Protein AF-A0A1G5T8G5-F1 (afdb_monomer)

Mean predicted aligned error: 5.8 Å

Foldseek 3Di:
DAWAQAQDPVCNQFRTADVNFGWHDDFQFIDGVNHTDDCLVCLLNLLVNLCVLLCQQANNPSLVLLCLLVVNDSVCSDSVNCSVRNDTSVSSNVSNHLSHDPRSNVSSVLSSVLSCCQCPNPQNDDPDDDGHDPVCVVVSVVVSVVVVVVVVVVVVVVVVCVVDPPPPDD

pLDDT: mean 90.25, std 13.23, range [43.19, 98.62]

Secondary structure (DSSP, 8-state):
--EE-S-BTTBTT--EEETTEEEEEETTEEEETTEE--HHHHHHHHHHHHHHHHHHHH-TTTHHHHHHHHT--GGGGSHHHHHHH---HHHHHHHHHHHTSSSHHHHHHHHHHHHHHHHHSTT--SSS-----GGGHHHHHHHHHHHHHHHHHHHHHHHHHHHS------

Nearest PDB structures (foldseek):
  2cop-assembly1_A  TM=2.542E-01  e=8.737E+00  Homo sapiens

Sequence (170 aa):
MRVVLRPVPTHPDAVGTVDGAPLTYEGRVPHVAGRPVEHAAIAEALSDAVEAAAGAVFGGDYVNPLSRATGLNRRTVTRDRVLRNGLPGWALAFLARAAAYEHPRAMGYMLQAAAEMSERGSLAQGDALPGVRPRDREDLAILARLGLEEALELVAVARDAKRSPVVDRE

Solvent-accessible surface area (backbone atoms only — not comparable to full-atom values): 9303 Å² total; per-residue (Å²): 130,47,40,46,55,25,72,35,91,96,40,82,77,21,27,17,22,48,75,81,36,46,24,33,55,62,77,88,44,39,20,53,73,84,38,79,48,62,62,83,81,46,18,65,37,46,28,52,26,48,50,52,34,38,31,51,17,58,30,93,74,23,41,61,60,52,18,60,63,66,72,45,58,52,68,56,62,32,64,71,38,22,36,74,68,49,69,56,46,70,57,42,34,50,45,6,49,43,41,63,40,97,52,17,45,59,46,31,53,51,43,49,50,53,41,48,44,31,66,69,31,99,75,34,82,59,103,66,86,80,67,58,54,82,86,49,46,62,59,50,50,53,52,51,52,54,52,49,55,53,51,52,49,53,54,48,52,56,52,52,56,71,69,47,76,80,74,80,80,126

Structure (mmCIF, N/CA/C/O backbone):
data_AF-A0A1G5T8G5-F1
#
_entry.id   AF-A0A1G5T8G5-F1
#
loop_
_atom_site.group_PDB
_atom_site.id
_atom_site.type_symbol
_atom_site.label_atom_id
_atom_site.label_alt_id
_atom_site.label_comp_id
_atom_site.label_asym_id
_atom_site.label_entity_id
_atom_site.label_seq_id
_atom_site.pdbx_PDB_ins_code
_atom_site.Cartn_x
_atom_site.Cartn_y
_atom_site.Cartn_z
_atom_site.occupancy
_atom_site.B_iso_or_equiv
_atom_site.auth_seq_id
_atom_site.auth_comp_id
_atom_site.auth_asym_id
_atom_site.auth_atom_id
_atom_site.pdbx_PDB_model_num
ATOM 1 N N . MET A 1 1 ? -6.564 -12.636 18.564 1.00 91.50 1 MET A N 1
ATOM 2 C CA . MET A 1 1 ? -7.250 -11.772 17.590 1.00 91.50 1 MET A CA 1
ATOM 3 C C . MET A 1 1 ? -6.343 -11.583 16.390 1.00 91.50 1 MET A C 1
ATOM 5 O O . MET A 1 1 ? -5.157 -11.329 16.568 1.00 91.50 1 MET A O 1
ATOM 9 N N . ARG A 1 2 ? -6.877 -11.749 15.184 1.00 96.38 2 ARG A N 1
ATOM 10 C CA . ARG A 1 2 ? -6.141 -11.706 13.922 1.00 96.38 2 ARG A CA 1
ATOM 11 C C . ARG A 1 2 ? -6.778 -10.688 12.988 1.00 96.38 2 ARG A C 1
ATOM 13 O O . ARG A 1 2 ? -7.930 -10.854 12.597 1.00 96.38 2 ARG A O 1
ATOM 20 N N . VAL A 1 3 ? -6.008 -9.685 12.578 1.00 98.31 3 VAL A N 1
ATOM 21 C CA . VAL A 1 3 ? -6.405 -8.752 11.516 1.00 98.31 3 VAL A CA 1
ATOM 22 C C . VAL A 1 3 ? -5.788 -9.216 10.199 1.00 98.31 3 VAL A C 1
ATOM 24 O O . VAL A 1 3 ? -4.635 -9.639 10.158 1.00 98.31 3 VAL A O 1
ATOM 27 N N . VAL A 1 4 ? -6.557 -9.166 9.115 1.00 98.00 4 VAL A N 1
ATOM 28 C CA . VAL A 1 4 ? -6.065 -9.434 7.756 1.00 98.00 4 VAL A CA 1
ATOM 29 C C . VAL A 1 4 ? -6.555 -8.324 6.843 1.00 98.00 4 VAL A C 1
ATOM 31 O O . VAL A 1 4 ? -7.763 -8.160 6.683 1.00 98.00 4 VAL A O 1
ATOM 34 N N . LEU A 1 5 ? -5.629 -7.583 6.233 1.00 98.06 5 LEU A N 1
ATOM 35 C CA . LEU A 1 5 ? -5.950 -6.580 5.221 1.00 98.06 5 LEU A CA 1
ATOM 36 C C . LEU A 1 5 ? -6.144 -7.263 3.869 1.00 98.06 5 LEU A C 1
ATOM 38 O O . LEU A 1 5 ? -5.203 -7.812 3.301 1.00 98.06 5 LEU A O 1
ATOM 42 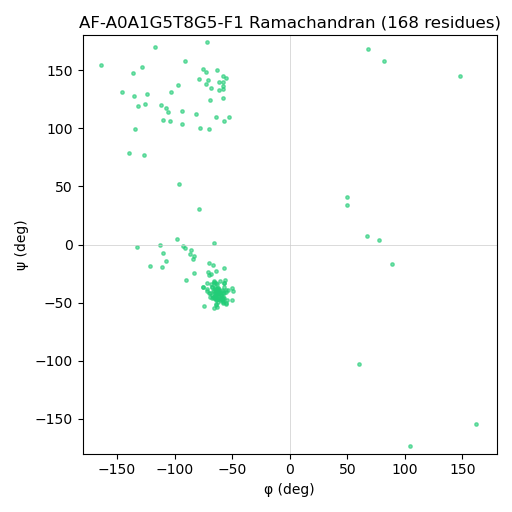N N . ARG A 1 6 ? -7.378 -7.248 3.373 1.00 96.56 6 ARG A N 1
ATOM 43 C CA . ARG A 1 6 ? -7.758 -7.735 2.043 1.00 96.56 6 ARG A CA 1
ATOM 44 C C . ARG A 1 6 ? -9.147 -7.202 1.682 1.00 96.56 6 ARG A C 1
ATOM 46 O O . ARG A 1 6 ? -9.940 -6.968 2.593 1.00 96.56 6 ARG A O 1
ATOM 53 N N . PRO A 1 7 ? -9.487 -7.062 0.394 1.00 95.56 7 PRO A N 1
ATOM 54 C CA . PRO A 1 7 ? -10.857 -6.787 -0.015 1.00 95.56 7 PRO A CA 1
ATOM 55 C C . PRO A 1 7 ? -11.807 -7.882 0.485 1.00 95.56 7 PRO A C 1
ATOM 57 O O . PRO A 1 7 ? -11.475 -9.070 0.433 1.00 95.56 7 PRO A O 1
ATOM 60 N N . VAL A 1 8 ? -12.993 -7.487 0.944 1.00 96.19 8 VAL A N 1
ATOM 61 C CA . VAL A 1 8 ? -14.061 -8.407 1.354 1.00 96.19 8 VAL A CA 1
ATOM 62 C C . VAL A 1 8 ? -15.191 -8.299 0.325 1.00 96.19 8 VAL A C 1
ATOM 64 O O . VAL A 1 8 ? -15.883 -7.286 0.311 1.00 96.19 8 VAL A O 1
ATOM 67 N N . PRO A 1 9 ? -15.407 -9.297 -0.556 1.00 92.31 9 PRO A N 1
ATOM 68 C CA . PRO A 1 9 ? -16.369 -9.172 -1.658 1.00 92.31 9 PRO A CA 1
ATOM 69 C C . PRO A 1 9 ? -17.802 -8.839 -1.224 1.00 92.31 9 PRO A C 1
ATOM 71 O O . PRO A 1 9 ? -18.503 -8.115 -1.923 1.00 92.31 9 PRO A O 1
ATOM 74 N N . THR A 1 10 ? -18.230 -9.334 -0.061 1.00 93.62 10 THR A N 1
ATOM 75 C CA . THR A 1 10 ? -19.565 -9.073 0.500 1.00 93.62 10 THR A CA 1
ATOM 76 C C . THR A 1 10 ? -19.667 -7.746 1.262 1.00 93.62 10 THR A C 1
ATOM 78 O O . THR A 1 10 ? -20.773 -7.336 1.596 1.00 93.62 10 THR A O 1
ATOM 81 N N . HIS A 1 11 ? -18.540 -7.074 1.528 1.00 93.62 11 HIS A N 1
ATOM 82 C CA . HIS A 1 11 ? -18.445 -5.802 2.254 1.00 93.62 11 HIS A CA 1
ATOM 83 C C . HIS A 1 11 ? -17.396 -4.900 1.577 1.00 93.62 11 HIS A C 1
ATOM 85 O O . HIS A 1 11 ? -16.245 -4.851 2.015 1.00 93.62 11 HIS A O 1
ATOM 91 N N . PRO A 1 12 ? -17.744 -4.232 0.463 1.00 91.44 12 PRO A N 1
ATOM 92 C CA . PRO A 1 12 ? -16.785 -3.507 -0.379 1.00 91.44 12 PRO A CA 1
ATOM 93 C C . PRO A 1 12 ? -16.145 -2.282 0.297 1.00 91.44 12 PRO A C 1
ATOM 95 O O . PRO A 1 12 ? -15.118 -1.783 -0.168 1.00 91.44 12 PRO A O 1
ATOM 98 N N . ASP A 1 13 ? -16.751 -1.801 1.376 1.00 93.69 13 ASP A N 1
ATOM 99 C CA . ASP A 1 13 ? -16.275 -0.748 2.271 1.00 93.69 13 ASP A CA 1
ATOM 100 C C . ASP A 1 13 ? -15.302 -1.262 3.349 1.00 93.69 13 ASP A C 1
ATOM 102 O O . ASP A 1 13 ? -14.623 -0.468 4.005 1.00 93.69 13 ASP A O 1
ATOM 106 N N . ALA A 1 14 ? -15.194 -2.583 3.525 1.00 97.12 14 ALA A N 1
ATOM 107 C CA . ALA A 1 14 ? -14.273 -3.176 4.479 1.00 97.12 14 ALA A CA 1
ATOM 108 C C . ALA A 1 14 ? -12.821 -3.079 4.001 1.00 97.12 14 ALA A C 1
ATOM 110 O O . ALA A 1 14 ? -12.479 -3.349 2.847 1.00 97.12 14 ALA A O 1
ATOM 111 N N . VAL A 1 15 ? -11.938 -2.753 4.942 1.00 97.38 15 VAL A N 1
ATOM 112 C CA . VAL A 1 15 ? -10.484 -2.708 4.727 1.00 97.38 15 VAL A CA 1
A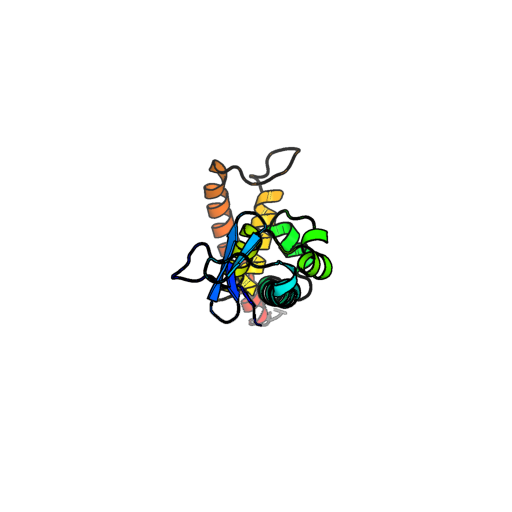TOM 113 C C . VAL A 1 15 ? -9.828 -4.075 4.951 1.00 97.38 15 VAL A C 1
ATOM 115 O O . VAL A 1 15 ? -8.635 -4.252 4.711 1.00 97.38 15 VAL A O 1
ATOM 118 N N . GLY A 1 16 ? -10.591 -5.043 5.455 1.00 97.88 16 GLY A N 1
ATOM 119 C CA . GLY A 1 16 ? -10.090 -6.341 5.870 1.00 97.88 16 GLY A CA 1
ATOM 120 C C . GLY A 1 16 ? -11.055 -7.059 6.798 1.00 97.88 16 GLY A C 1
ATOM 121 O O . GLY A 1 16 ? -12.261 -6.808 6.791 1.00 97.88 16 GLY A O 1
ATOM 122 N N . THR A 1 17 ? -10.506 -7.944 7.623 1.00 98.38 17 THR A N 1
ATOM 123 C CA . THR A 1 17 ? -11.268 -8.688 8.629 1.00 98.38 17 THR A CA 1
ATOM 124 C C . THR A 1 17 ? -10.560 -8.738 9.976 1.00 98.38 17 THR A C 1
ATOM 126 O O . THR A 1 17 ? -9.336 -8.866 9.995 1.00 98.38 17 THR A O 1
ATOM 129 N N . VAL A 1 18 ? -11.323 -8.750 11.071 1.00 98.19 18 VAL A N 1
ATOM 130 C CA . VAL A 1 18 ? -10.879 -9.139 12.421 1.00 98.19 18 VAL A CA 1
ATOM 131 C C . VAL A 1 18 ? -11.494 -10.492 12.753 1.00 98.19 18 VAL A C 1
ATOM 133 O O . VAL A 1 18 ? -12.713 -10.618 12.769 1.00 98.19 18 VAL A O 1
ATOM 136 N N . ASP A 1 19 ? -10.666 -11.516 12.960 1.00 97.06 19 ASP A N 1
ATOM 137 C CA . ASP A 1 19 ? -11.110 -12.890 13.247 1.00 97.06 19 ASP A CA 1
ATOM 138 C C . ASP A 1 19 ? -12.175 -13.403 12.245 1.00 97.06 19 ASP A C 1
ATOM 140 O O . ASP A 1 19 ? -13.085 -14.153 12.583 1.00 97.06 19 ASP A O 1
ATOM 144 N N . GLY A 1 20 ? -12.061 -12.975 10.980 1.00 96.31 20 GLY A N 1
ATOM 145 C CA . GLY A 1 20 ? -12.978 -13.314 9.885 1.00 96.31 20 GLY A CA 1
ATOM 146 C C . GLY A 1 20 ? -14.181 -12.376 9.720 1.00 96.31 20 GLY A C 1
ATOM 147 O O . GLY A 1 20 ? -14.769 -12.350 8.641 1.00 96.31 20 GLY A O 1
ATOM 148 N N . ALA A 1 21 ? -14.507 -11.557 10.721 1.00 97.50 21 ALA A N 1
ATOM 149 C CA . ALA A 1 21 ? -15.565 -10.556 10.632 1.00 97.50 21 ALA A CA 1
ATOM 150 C C . ALA A 1 21 ? -15.091 -9.302 9.870 1.00 97.50 21 ALA A C 1
ATOM 152 O O . ALA A 1 21 ? -13.943 -8.897 10.056 1.00 97.50 21 ALA A O 1
ATOM 153 N N . PRO A 1 22 ? -15.933 -8.654 9.042 1.00 98.06 22 PRO A N 1
ATOM 154 C CA . PRO A 1 22 ? -15.553 -7.452 8.298 1.00 98.06 22 PRO A CA 1
ATOM 155 C C . PRO A 1 22 ? -15.080 -6.324 9.218 1.00 98.06 22 PRO A C 1
ATOM 157 O O . PRO A 1 22 ? -15.733 -6.030 10.222 1.00 98.06 22 PRO A O 1
ATOM 160 N N . LEU A 1 23 ? -13.964 -5.692 8.849 1.00 98.31 23 LEU A N 1
ATOM 161 C CA . LEU A 1 23 ? -13.427 -4.493 9.487 1.00 98.31 23 LEU A CA 1
ATOM 162 C C . LEU A 1 23 ? -13.680 -3.286 8.581 1.00 98.31 23 LEU A C 1
ATOM 164 O O . LEU A 1 23 ? -13.097 -3.200 7.500 1.00 98.31 23 LEU A O 1
ATOM 168 N N . THR A 1 24 ? -14.508 -2.349 9.027 1.00 97.88 24 THR A N 1
ATOM 169 C CA . THR A 1 24 ? -14.796 -1.078 8.344 1.00 97.88 24 THR A CA 1
ATOM 170 C C . THR A 1 24 ? -14.342 0.101 9.212 1.00 97.88 24 THR A C 1
ATOM 172 O O . THR A 1 24 ? -13.949 -0.077 10.367 1.00 97.88 24 THR A O 1
ATOM 175 N N . TYR A 1 25 ? -14.336 1.312 8.652 1.00 96.81 25 TYR A N 1
ATOM 176 C CA . TYR A 1 25 ? -13.972 2.535 9.372 1.00 96.81 25 TYR A CA 1
ATOM 177 C C . TYR A 1 25 ? -14.965 3.654 9.069 1.00 96.81 25 TYR A C 1
ATOM 179 O O . TYR A 1 25 ? -15.144 4.020 7.910 1.00 96.81 25 TYR A O 1
ATOM 187 N N . GLU A 1 26 ? -15.512 4.267 10.117 1.00 94.69 26 GLU A N 1
ATOM 188 C CA . GLU A 1 26 ? -16.227 5.541 10.029 1.00 94.69 26 GLU A CA 1
ATOM 189 C C . GLU A 1 26 ? -15.316 6.649 10.564 1.00 94.69 26 GLU A C 1
ATOM 191 O O . GLU A 1 26 ? -15.012 6.733 11.757 1.00 94.69 26 GLU A O 1
ATOM 196 N N . GLY A 1 27 ? -14.779 7.465 9.655 1.00 90.50 27 GLY A N 1
ATOM 197 C CA . GLY A 1 27 ? -13.728 8.427 9.983 1.00 90.50 27 GLY A CA 1
ATOM 198 C C . GLY A 1 27 ? -12.471 7.737 10.531 1.00 90.50 27 GLY A C 1
ATOM 199 O O . GLY A 1 27 ? -11.667 7.187 9.776 1.00 90.50 27 GLY A O 1
ATOM 200 N N . ARG A 1 28 ? -12.279 7.798 11.853 1.00 91.19 28 ARG A N 1
ATOM 201 C CA . ARG A 1 28 ? -11.158 7.161 12.576 1.00 91.19 28 ARG A CA 1
ATOM 202 C C . ARG A 1 28 ? -11.601 6.019 13.495 1.00 91.19 28 ARG A C 1
ATOM 204 O O . ARG A 1 28 ? -10.740 5.413 14.123 1.00 91.19 28 ARG A O 1
ATOM 211 N N . VAL A 1 29 ? -12.900 5.724 13.564 1.00 96.00 29 VAL A N 1
ATOM 212 C CA . VAL A 1 29 ? -13.462 4.716 14.470 1.00 96.00 29 VAL A CA 1
ATOM 213 C C . VAL A 1 29 ? -13.574 3.372 13.740 1.00 96.00 29 VAL A C 1
ATOM 215 O O . VAL A 1 29 ? -14.336 3.275 12.768 1.00 96.00 29 VAL A O 1
ATOM 218 N N . PRO A 1 30 ? -12.828 2.335 14.163 1.00 97.44 30 PRO A N 1
ATOM 219 C CA . PRO A 1 30 ? -12.951 1.009 13.577 1.00 97.44 30 PRO A CA 1
ATOM 220 C C . PRO A 1 30 ? -14.273 0.357 13.983 1.00 97.44 30 PRO A C 1
ATOM 222 O O . PRO A 1 30 ? -14.714 0.471 15.125 1.00 97.44 30 PRO A O 1
ATOM 225 N N . HIS A 1 31 ? -14.881 -0.362 13.044 1.00 98.25 31 HIS A N 1
ATOM 226 C CA . HIS A 1 31 ? -16.090 -1.144 13.261 1.00 98.25 31 HIS A CA 1
ATOM 227 C C . HIS A 1 31 ? -15.852 -2.602 12.858 1.00 98.25 31 HIS A C 1
ATOM 229 O O . HIS A 1 31 ? -15.382 -2.875 11.755 1.00 98.25 31 HIS A O 1
ATOM 235 N N . VAL A 1 32 ? -16.197 -3.548 13.734 1.00 97.88 32 VAL A N 1
ATOM 236 C CA . VAL A 1 32 ? -16.111 -4.993 13.470 1.00 97.88 32 VAL A CA 1
ATOM 237 C C . VAL A 1 32 ? -17.520 -5.556 13.390 1.00 97.88 32 VAL A C 1
ATOM 239 O O . VAL A 1 32 ? -18.290 -5.436 14.343 1.00 97.88 32 VAL A O 1
ATOM 242 N N . ALA A 1 33 ? -17.876 -6.135 12.241 1.00 95.56 33 ALA A N 1
ATOM 243 C CA . ALA A 1 33 ? -19.250 -6.560 11.947 1.00 95.56 33 ALA A CA 1
ATOM 244 C C . ALA A 1 33 ? -20.292 -5.452 12.236 1.00 95.56 33 ALA A C 1
ATOM 246 O O . ALA A 1 33 ? -21.353 -5.706 12.807 1.00 95.56 33 ALA A O 1
ATOM 247 N N . GLY A 1 34 ? -19.956 -4.205 11.886 1.00 95.69 34 GLY A N 1
ATOM 248 C CA . GLY A 1 34 ? -20.820 -3.035 12.073 1.00 95.69 34 GLY A CA 1
ATOM 249 C C . GLY A 1 34 ? -20.886 -2.485 13.501 1.00 95.69 34 GLY A C 1
ATOM 250 O O . GLY A 1 34 ? -21.635 -1.546 13.745 1.00 95.69 34 GLY A O 1
ATOM 251 N N . ARG A 1 35 ? -20.121 -3.030 14.456 1.00 97.19 35 ARG A N 1
ATOM 252 C CA . ARG A 1 35 ? -20.068 -2.515 15.833 1.00 97.19 35 ARG A CA 1
ATOM 253 C C . ARG A 1 35 ? -18.790 -1.716 16.065 1.00 97.19 35 ARG A C 1
ATOM 255 O O . ARG A 1 35 ? -17.727 -2.250 15.745 1.00 97.19 35 ARG A O 1
ATOM 262 N N . PRO A 1 36 ? -18.860 -0.499 16.631 1.00 97.75 36 PRO A N 1
ATOM 263 C CA . PRO A 1 36 ? -17.664 0.270 16.944 1.00 97.75 36 PRO A CA 1
ATOM 264 C C . PRO A 1 36 ? -16.806 -0.491 17.954 1.00 97.75 36 PRO A C 1
ATOM 266 O O . PRO A 1 36 ? -17.323 -1.103 18.892 1.00 97.75 36 PRO A O 1
ATOM 269 N N . VAL A 1 37 ? -15.492 -0.450 17.758 1.00 97.31 37 VAL A N 1
ATOM 270 C CA . VAL A 1 37 ? -14.514 -1.008 18.693 1.00 97.31 37 VAL A CA 1
ATOM 271 C C . VAL A 1 37 ? -13.457 0.035 19.029 1.00 97.31 37 VAL A C 1
ATOM 273 O O . VAL A 1 37 ? -13.159 0.928 18.237 1.00 97.31 37 VAL A O 1
ATOM 276 N N . GLU A 1 38 ? -12.863 -0.088 20.210 1.00 96.50 38 GLU A N 1
ATOM 277 C CA . GLU A 1 38 ? -11.731 0.749 20.596 1.00 96.50 38 GLU A CA 1
ATOM 278 C C . GLU A 1 38 ? -10.504 0.405 19.747 1.00 96.50 38 GLU A C 1
ATOM 280 O O . GLU A 1 38 ? -10.157 -0.768 19.594 1.00 96.50 38 GLU A O 1
ATOM 285 N N . HIS A 1 39 ? -9.791 1.418 19.242 1.00 95.44 39 HIS A N 1
ATOM 286 C CA . HIS A 1 39 ? -8.547 1.194 18.486 1.00 95.44 39 HIS A CA 1
ATOM 287 C C . HIS A 1 39 ? -7.544 0.368 19.296 1.00 95.44 39 HIS A C 1
ATOM 289 O O . HIS A 1 39 ? -6.943 -0.562 18.767 1.00 95.44 39 HIS A O 1
ATOM 295 N N . ALA A 1 40 ? -7.422 0.652 20.597 1.00 96.50 40 ALA A N 1
ATOM 296 C CA . ALA A 1 40 ? -6.534 -0.077 21.500 1.00 96.50 40 ALA A CA 1
ATOM 297 C C . ALA A 1 40 ? -6.816 -1.589 21.527 1.00 96.50 40 ALA A C 1
ATOM 299 O O . ALA A 1 40 ? -5.885 -2.374 21.678 1.00 96.50 40 ALA A O 1
ATOM 300 N N . ALA A 1 41 ? -8.072 -2.003 21.318 1.00 97.19 41 ALA A N 1
ATOM 301 C CA . ALA A 1 41 ? -8.438 -3.413 21.278 1.00 97.19 41 ALA A CA 1
ATOM 302 C C . ALA A 1 41 ? -7.900 -4.125 20.031 1.00 97.19 41 ALA A C 1
ATOM 304 O O . ALA A 1 41 ? -7.678 -5.329 20.095 1.00 97.19 41 ALA A O 1
ATOM 305 N N . ILE A 1 42 ? -7.675 -3.402 18.921 1.00 97.50 42 ILE A N 1
ATOM 306 C CA . ILE A 1 42 ? -7.188 -3.971 17.653 1.00 97.50 42 ILE A CA 1
ATOM 307 C C . ILE A 1 42 ? -5.755 -3.574 17.276 1.00 97.50 42 ILE A C 1
ATOM 309 O O . ILE A 1 42 ? -5.215 -4.097 16.302 1.00 97.50 42 ILE A O 1
ATOM 313 N N . ALA A 1 43 ? -5.144 -2.659 18.028 1.00 97.69 43 ALA A N 1
ATOM 314 C CA . ALA A 1 43 ? -3.946 -1.918 17.648 1.00 97.69 43 ALA A CA 1
ATOM 315 C C . ALA A 1 43 ? -2.756 -2.802 17.250 1.00 97.69 43 ALA A C 1
ATOM 317 O O . ALA A 1 43 ? -2.168 -2.584 16.190 1.00 97.69 43 ALA A O 1
ATOM 318 N N . GLU A 1 44 ? -2.406 -3.795 18.073 1.00 98.31 44 GLU A N 1
ATOM 319 C CA . GLU A 1 44 ? -1.268 -4.684 17.801 1.00 98.31 44 GLU A CA 1
ATOM 320 C C . GLU A 1 44 ? -1.491 -5.502 16.532 1.00 98.31 44 GLU A C 1
ATOM 322 O O . GLU A 1 44 ? -0.700 -5.418 15.594 1.00 98.31 44 GLU A O 1
ATOM 327 N N . ALA A 1 45 ? -2.620 -6.208 16.446 1.00 98.38 45 ALA A N 1
ATOM 328 C CA . ALA A 1 45 ? -2.910 -7.040 15.286 1.00 98.38 45 ALA A CA 1
ATOM 329 C C . ALA A 1 45 ? -3.101 -6.209 14.006 1.00 98.38 45 ALA A C 1
ATOM 331 O O . ALA A 1 45 ? -2.735 -6.666 12.926 1.00 98.38 45 ALA A O 1
ATOM 332 N N . LEU A 1 46 ? -3.641 -4.988 14.103 1.00 98.44 46 LEU A N 1
ATOM 333 C CA . LEU A 1 46 ? -3.715 -4.059 12.975 1.00 98.44 46 LEU A CA 1
ATOM 334 C C . LEU A 1 46 ? -2.316 -3.635 12.518 1.00 98.44 46 LEU A C 1
ATOM 336 O O . LEU A 1 46 ? -2.059 -3.610 11.317 1.00 98.44 46 LEU A O 1
ATOM 340 N N . SER A 1 47 ? -1.424 -3.311 13.456 1.00 98.31 47 SER A N 1
ATOM 341 C CA . SER A 1 47 ? -0.038 -2.940 13.161 1.00 98.31 47 SER A CA 1
ATOM 342 C C . SER A 1 47 ? 0.697 -4.074 12.444 1.00 98.31 47 SER A C 1
ATOM 344 O O . SER A 1 47 ? 1.280 -3.850 11.383 1.00 98.31 47 SER A O 1
ATOM 346 N N . ASP A 1 48 ? 0.564 -5.304 12.941 1.00 98.44 48 ASP A N 1
ATOM 347 C CA . ASP A 1 48 ? 1.153 -6.490 12.316 1.00 98.44 48 ASP A CA 1
ATOM 348 C C . ASP A 1 48 ? 0.551 -6.772 10.929 1.00 98.44 48 ASP A C 1
ATOM 350 O O . ASP A 1 48 ? 1.268 -7.122 9.993 1.00 98.44 48 ASP A O 1
ATOM 354 N N . ALA A 1 49 ? -0.760 -6.572 10.751 1.00 98.56 49 ALA A N 1
ATOM 355 C CA . ALA A 1 49 ? -1.412 -6.729 9.452 1.00 98.56 49 ALA A CA 1
ATOM 356 C C . ALA A 1 49 ? -0.966 -5.665 8.435 1.00 98.56 49 ALA A C 1
ATOM 358 O O . ALA A 1 49 ? -0.805 -5.975 7.253 1.00 98.56 49 ALA A O 1
ATOM 359 N N . VAL A 1 50 ? -0.739 -4.424 8.883 1.00 98.44 50 VAL A N 1
ATOM 360 C CA . VAL A 1 50 ? -0.158 -3.355 8.057 1.00 98.44 50 VAL A CA 1
ATOM 361 C C . VAL A 1 50 ? 1.274 -3.703 7.671 1.00 98.44 50 VAL A C 1
ATOM 363 O O . VAL A 1 50 ? 1.615 -3.592 6.497 1.00 98.44 50 VAL A O 1
ATOM 366 N N . GLU A 1 51 ? 2.096 -4.161 8.615 1.00 98.25 51 GLU A N 1
ATOM 367 C CA . GLU A 1 51 ? 3.479 -4.564 8.352 1.00 98.25 51 GLU A CA 1
ATOM 368 C C . GLU A 1 51 ? 3.550 -5.753 7.387 1.00 98.25 51 GLU A C 1
ATOM 370 O O . GLU A 1 51 ? 4.333 -5.722 6.441 1.00 98.25 51 GLU A O 1
ATOM 375 N N . ALA A 1 52 ? 2.680 -6.754 7.536 1.00 98.31 52 ALA A N 1
ATOM 376 C CA . ALA A 1 52 ? 2.602 -7.882 6.612 1.00 98.31 52 ALA A CA 1
ATOM 377 C C . ALA A 1 52 ? 2.177 -7.450 5.197 1.00 98.31 52 ALA A C 1
ATOM 379 O O . ALA A 1 52 ? 2.803 -7.841 4.211 1.00 98.31 52 ALA A O 1
ATOM 380 N N . ALA A 1 53 ? 1.137 -6.618 5.078 1.00 98.56 53 ALA A N 1
ATOM 381 C CA . ALA A 1 53 ? 0.636 -6.164 3.782 1.00 98.56 53 ALA A CA 1
ATOM 382 C C . ALA A 1 53 ? 1.621 -5.207 3.086 1.00 98.56 53 ALA A C 1
ATOM 384 O O . ALA A 1 53 ? 1.933 -5.380 1.907 1.00 98.56 53 ALA A O 1
ATOM 385 N N . ALA A 1 54 ? 2.172 -4.234 3.813 1.00 98.38 54 ALA A N 1
ATOM 386 C CA . ALA A 1 54 ? 3.188 -3.321 3.293 1.00 98.38 54 ALA A CA 1
ATOM 387 C C . ALA A 1 54 ? 4.502 -4.050 3.000 1.00 98.38 54 ALA A C 1
ATOM 389 O O . ALA A 1 54 ? 5.137 -3.786 1.982 1.00 98.38 54 ALA A O 1
ATOM 390 N N . GLY A 1 55 ? 4.859 -5.027 3.831 1.00 98.31 55 GLY A N 1
ATOM 391 C CA . GLY A 1 55 ? 5.971 -5.938 3.617 1.00 98.31 55 GLY A CA 1
ATOM 392 C C . GLY A 1 55 ? 5.818 -6.736 2.328 1.00 98.31 55 GLY A C 1
ATOM 393 O O . GLY A 1 55 ? 6.776 -6.812 1.567 1.00 98.31 55 GLY A O 1
ATOM 394 N N . ALA A 1 56 ? 4.625 -7.256 2.022 1.00 98.38 56 ALA A N 1
ATOM 395 C CA . ALA A 1 56 ? 4.349 -7.971 0.775 1.00 98.38 56 ALA A CA 1
ATOM 396 C C . ALA A 1 56 ? 4.454 -7.059 -0.460 1.00 98.38 56 ALA A C 1
ATOM 398 O O . ALA A 1 56 ? 5.112 -7.427 -1.440 1.00 98.38 56 ALA A O 1
ATOM 399 N N . VAL A 1 57 ? 3.863 -5.862 -0.388 1.00 98.62 57 VAL A N 1
ATOM 400 C CA . VAL A 1 57 ? 3.805 -4.901 -1.501 1.00 98.62 57 VAL A CA 1
ATOM 401 C C . VAL A 1 57 ? 5.159 -4.221 -1.733 1.00 98.62 57 VAL A C 1
ATOM 403 O O . VAL A 1 57 ? 5.695 -4.261 -2.836 1.00 98.62 57 VAL A O 1
ATOM 406 N N . PHE A 1 58 ? 5.751 -3.633 -0.696 1.00 98.25 58 PHE A N 1
ATOM 407 C CA . PHE A 1 58 ? 6.911 -2.743 -0.800 1.00 98.25 58 PHE A CA 1
ATOM 408 C C . PHE A 1 58 ? 8.212 -3.314 -0.231 1.00 98.25 58 PHE A C 1
ATOM 410 O O . PHE A 1 58 ? 9.289 -2.900 -0.653 1.00 98.25 58 PHE A O 1
ATOM 417 N N . GLY A 1 59 ? 8.168 -4.330 0.637 1.00 96.50 59 GLY A N 1
ATOM 418 C CA . GLY A 1 59 ? 9.366 -4.986 1.199 1.00 96.50 59 GLY A CA 1
ATOM 419 C C . GLY A 1 59 ? 9.647 -4.600 2.634 1.00 96.50 59 GLY A C 1
ATOM 420 O O . GLY A 1 59 ? 8.843 -3.913 3.252 1.00 96.50 59 GLY A O 1
ATOM 421 N N . GLY A 1 60 ? 10.789 -5.059 3.155 1.00 92.00 60 GLY A N 1
ATOM 422 C CA . GLY A 1 60 ? 11.190 -4.791 4.541 1.00 92.00 60 GLY A CA 1
ATOM 423 C C . GLY A 1 60 ? 11.225 -3.295 4.868 1.00 92.00 60 GLY A C 1
ATOM 424 O O . GLY A 1 60 ? 10.720 -2.884 5.906 1.00 92.00 60 GLY A O 1
ATOM 425 N N . ASP A 1 61 ? 11.689 -2.467 3.929 1.00 93.88 61 ASP A N 1
ATOM 426 C CA . ASP A 1 61 ? 11.784 -1.012 4.093 1.00 93.88 61 ASP A CA 1
ATOM 427 C C . ASP A 1 61 ? 10.573 -0.265 3.506 1.00 93.88 61 ASP A C 1
ATOM 429 O O . ASP A 1 61 ? 10.704 0.675 2.718 1.00 93.88 61 ASP A O 1
ATOM 433 N N . TYR A 1 62 ? 9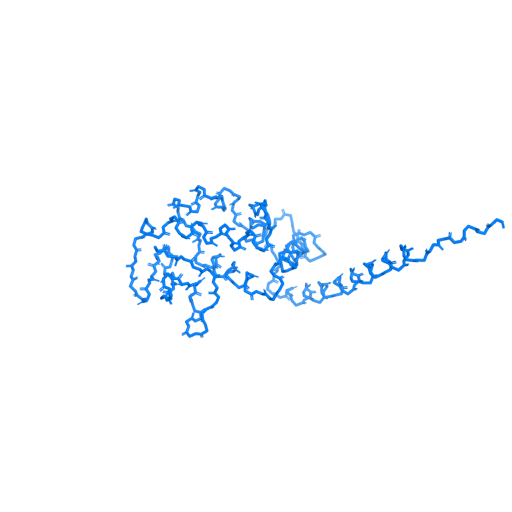.356 -0.670 3.883 1.00 97.12 62 TYR A N 1
ATOM 434 C CA . TYR A 1 62 ? 8.123 -0.151 3.278 1.00 97.12 62 TYR A CA 1
ATOM 435 C C . TYR A 1 62 ? 7.793 1.315 3.615 1.00 97.12 62 TYR A C 1
ATOM 437 O O . TYR A 1 62 ? 6.951 1.914 2.949 1.00 97.12 62 TYR A O 1
ATOM 445 N N . VAL A 1 63 ? 8.414 1.920 4.634 1.00 97.56 63 VAL A N 1
ATOM 446 C CA . VAL A 1 63 ? 8.028 3.249 5.158 1.00 97.56 63 VAL A CA 1
ATOM 447 C C . VAL A 1 63 ? 8.093 4.340 4.085 1.00 97.56 63 VAL A C 1
ATOM 449 O O . VAL A 1 63 ? 7.144 5.107 3.924 1.00 97.56 63 VAL A O 1
ATOM 452 N N . ASN A 1 64 ? 9.198 4.415 3.339 1.00 96.62 64 ASN A N 1
ATOM 453 C CA . ASN A 1 64 ? 9.371 5.399 2.266 1.00 96.62 64 ASN A CA 1
ATOM 454 C C . ASN A 1 64 ? 8.395 5.176 1.108 1.00 96.62 64 ASN A C 1
ATOM 456 O O . ASN A 1 64 ? 7.663 6.110 0.777 1.00 96.62 64 ASN A O 1
ATOM 460 N N . PRO A 1 65 ? 8.338 3.976 0.504 1.00 97.12 65 PRO A N 1
ATOM 461 C CA . PRO A 1 65 ? 7.452 3.750 -0.625 1.00 97.12 65 PRO A CA 1
ATOM 462 C C . PRO A 1 65 ? 5.971 3.875 -0.246 1.00 97.12 65 PRO A C 1
ATOM 464 O O . PRO A 1 65 ? 5.209 4.454 -1.019 1.00 97.12 65 PRO A O 1
ATOM 467 N N . LEU A 1 66 ? 5.559 3.443 0.952 1.00 97.44 66 LEU A N 1
ATOM 468 C CA . LEU A 1 66 ? 4.180 3.609 1.421 1.00 97.44 66 LEU A CA 1
ATOM 469 C C . LEU A 1 66 ? 3.831 5.087 1.639 1.00 97.44 66 LEU A C 1
ATOM 471 O O . LEU A 1 66 ? 2.775 5.540 1.204 1.00 97.44 66 LEU A O 1
ATOM 475 N N . SER A 1 67 ? 4.723 5.849 2.279 1.00 96.38 67 SER A N 1
ATOM 476 C CA . SER A 1 67 ? 4.565 7.297 2.460 1.00 96.38 67 SER A CA 1
ATOM 477 C C . SER A 1 67 ? 4.413 8.007 1.119 1.00 96.38 67 SER A C 1
ATOM 479 O O . SER A 1 67 ? 3.482 8.788 0.949 1.00 96.38 67 SER A O 1
ATOM 481 N N . ARG A 1 68 ? 5.263 7.670 0.146 1.00 93.94 68 ARG A N 1
ATOM 482 C CA . ARG A 1 68 ? 5.219 8.252 -1.194 1.00 93.94 68 ARG A CA 1
ATOM 483 C C . ARG A 1 68 ? 3.926 7.909 -1.930 1.00 93.94 68 ARG A C 1
ATOM 485 O O . ARG A 1 68 ? 3.225 8.803 -2.382 1.00 93.94 68 ARG A O 1
ATOM 492 N N . ALA A 1 69 ? 3.568 6.626 -1.986 1.00 94.06 69 ALA A N 1
ATOM 493 C CA . ALA A 1 69 ? 2.386 6.165 -2.716 1.00 94.06 69 ALA A CA 1
ATOM 494 C C . ALA A 1 69 ? 1.063 6.707 -2.144 1.00 94.06 69 ALA A C 1
ATOM 496 O O . ALA A 1 69 ? 0.059 6.751 -2.849 1.00 94.06 69 ALA A O 1
ATOM 497 N N . THR A 1 70 ? 1.050 7.104 -0.869 1.00 93.69 70 THR A N 1
ATOM 498 C CA . THR A 1 70 ? -0.151 7.599 -0.181 1.00 93.69 70 THR A CA 1
ATOM 499 C C . THR A 1 70 ? -0.137 9.108 0.068 1.00 93.69 70 THR A C 1
ATOM 501 O O . THR A 1 70 ? -1.163 9.668 0.440 1.00 93.69 70 THR A O 1
ATOM 504 N N . GLY A 1 71 ? 1.007 9.782 -0.077 1.00 92.31 71 GLY A N 1
ATOM 505 C CA . GLY A 1 71 ? 1.189 11.170 0.361 1.00 92.31 71 GLY A CA 1
ATOM 506 C C . GLY A 1 71 ? 1.149 11.358 1.886 1.00 92.31 71 GLY A C 1
ATOM 507 O O . GLY A 1 71 ? 1.154 12.490 2.370 1.00 92.31 71 GLY A O 1
ATOM 508 N N . LEU A 1 72 ? 1.101 10.278 2.677 1.00 94.88 72 LEU A N 1
ATOM 509 C CA . LEU A 1 72 ? 1.161 10.366 4.136 1.00 94.88 72 LEU A CA 1
ATOM 510 C C . LEU A 1 72 ? 2.575 10.719 4.593 1.00 94.88 72 LEU A C 1
ATOM 512 O O . LEU A 1 72 ? 3.562 10.284 4.006 1.00 94.88 72 LEU A O 1
ATOM 516 N N . ASN A 1 73 ? 2.691 11.441 5.709 1.00 95.50 73 ASN A N 1
ATOM 517 C CA . ASN A 1 73 ? 3.988 11.679 6.340 1.00 95.50 73 ASN A CA 1
ATOM 518 C C . ASN A 1 73 ? 4.665 10.340 6.697 1.00 95.50 73 ASN A C 1
ATOM 520 O O . ASN A 1 73 ? 4.027 9.458 7.273 1.00 95.50 73 ASN A O 1
ATOM 524 N N . ARG A 1 74 ? 5.970 10.208 6.425 1.00 96.62 74 ARG A N 1
ATOM 525 C CA . ARG A 1 74 ? 6.769 9.013 6.762 1.00 96.62 74 ARG A CA 1
ATOM 526 C C . ARG A 1 74 ? 6.588 8.557 8.205 1.00 96.62 74 ARG A C 1
ATOM 528 O O . ARG A 1 74 ? 6.490 7.365 8.463 1.00 96.62 74 ARG A O 1
ATOM 535 N N . ARG A 1 75 ? 6.512 9.500 9.147 1.00 96.69 75 ARG A N 1
ATOM 536 C CA . ARG A 1 75 ? 6.287 9.201 10.562 1.00 96.69 75 ARG A CA 1
ATOM 537 C C . ARG A 1 75 ? 4.943 8.510 10.768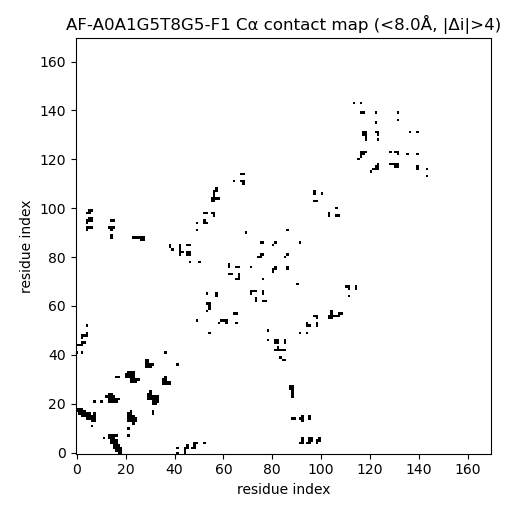 1.00 96.69 75 ARG A C 1
ATOM 539 O O . ARG A 1 75 ? 4.884 7.593 11.563 1.00 96.69 75 ARG A O 1
ATOM 546 N N . THR A 1 76 ? 3.891 8.907 10.053 1.00 96.50 76 THR A N 1
ATOM 547 C CA . THR A 1 76 ? 2.537 8.336 10.183 1.00 96.50 76 THR A CA 1
ATOM 548 C C . THR A 1 76 ? 2.490 6.847 9.861 1.00 96.50 76 THR A C 1
ATOM 550 O O . THR A 1 76 ? 1.681 6.132 10.443 1.00 96.50 76 THR A O 1
ATOM 553 N N . VAL A 1 77 ? 3.351 6.383 8.955 1.00 96.81 77 VAL A N 1
ATOM 554 C CA . VAL A 1 77 ? 3.337 5.001 8.463 1.00 96.81 77 VAL A CA 1
ATOM 555 C C . VAL A 1 77 ? 4.355 4.094 9.160 1.00 96.81 77 VAL A C 1
ATOM 557 O O . VAL A 1 77 ? 4.498 2.940 8.772 1.00 96.81 77 VAL A O 1
ATOM 560 N N . THR A 1 78 ? 5.067 4.576 10.185 1.00 97.38 78 THR A N 1
ATOM 561 C CA . THR A 1 78 ? 5.952 3.714 10.982 1.00 97.38 78 THR A CA 1
ATOM 562 C C . THR A 1 78 ? 5.149 2.826 11.927 1.00 97.38 78 THR A C 1
ATOM 564 O O . THR A 1 78 ? 4.097 3.230 12.423 1.00 97.38 78 THR A O 1
ATOM 567 N N . ARG A 1 79 ? 5.686 1.645 12.258 1.00 96.38 79 ARG A N 1
ATOM 568 C CA . ARG A 1 79 ? 5.032 0.675 13.151 1.00 96.38 79 ARG A CA 1
ATOM 569 C C . ARG A 1 79 ? 4.550 1.283 14.473 1.00 96.38 79 ARG A C 1
ATOM 571 O O . ARG A 1 79 ? 3.395 1.094 14.830 1.00 96.38 79 ARG A O 1
ATOM 578 N N . ASP A 1 80 ? 5.386 2.063 15.169 1.00 97.56 80 ASP A N 1
ATOM 579 C CA . ASP A 1 80 ? 4.999 2.744 16.424 1.00 97.56 80 ASP A CA 1
ATOM 580 C C . ASP A 1 80 ? 3.794 3.682 16.232 1.00 97.56 80 ASP A C 1
ATOM 582 O O . ASP A 1 80 ? 2.883 3.729 17.062 1.00 97.56 80 ASP A O 1
ATOM 586 N N . ARG A 1 81 ? 3.744 4.413 15.112 1.00 97.25 81 ARG A N 1
ATOM 587 C CA . ARG A 1 81 ? 2.633 5.328 14.836 1.00 97.25 81 ARG A CA 1
ATOM 588 C C . ARG A 1 81 ? 1.372 4.609 14.404 1.00 97.25 81 ARG A C 1
ATOM 590 O O . ARG A 1 81 ? 0.295 5.032 14.821 1.00 97.25 81 ARG A O 1
ATOM 597 N N . VAL A 1 82 ? 1.492 3.526 13.646 1.00 97.12 82 VAL A N 1
ATOM 598 C CA . VAL A 1 82 ? 0.355 2.665 13.305 1.00 97.12 82 VAL A CA 1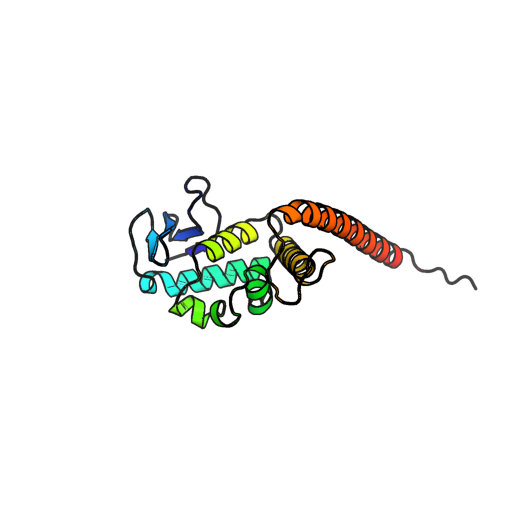
ATOM 599 C C . VAL A 1 82 ? -0.200 1.995 14.560 1.00 97.12 82 VAL A C 1
ATOM 601 O O . VAL A 1 82 ? -1.407 2.031 14.769 1.00 97.12 82 VAL A O 1
ATOM 604 N N . LEU A 1 83 ? 0.659 1.481 15.440 1.00 97.56 83 LEU A N 1
ATOM 605 C CA . LEU A 1 83 ? 0.246 0.898 16.713 1.00 97.56 83 LEU A CA 1
ATOM 606 C C . LEU A 1 83 ? -0.530 1.917 17.557 1.00 97.56 83 LEU A C 1
ATOM 608 O O . LEU A 1 83 ? -1.637 1.646 18.011 1.00 97.56 83 LEU A O 1
ATOM 612 N N . ARG A 1 84 ? 0.010 3.129 17.717 1.00 97.00 84 ARG A N 1
ATOM 613 C CA . ARG A 1 84 ? -0.609 4.154 18.566 1.00 97.00 84 ARG A CA 1
ATOM 614 C C . ARG A 1 84 ? -1.901 4.732 17.992 1.00 97.00 84 ARG A C 1
ATOM 616 O O . ARG A 1 84 ? -2.835 4.981 18.743 1.00 97.00 84 ARG A O 1
ATOM 623 N N . ASN A 1 85 ? -1.931 4.991 16.686 1.00 95.19 85 ASN A N 1
ATOM 624 C CA . ASN A 1 85 ? -2.962 5.835 16.079 1.00 95.19 85 ASN A CA 1
ATOM 625 C C . ASN A 1 85 ? -3.779 5.137 14.986 1.00 95.19 85 ASN A C 1
ATOM 627 O O . ASN A 1 85 ? -4.815 5.667 14.591 1.00 95.19 85 ASN A O 1
ATOM 631 N N . GLY A 1 86 ? -3.289 4.031 14.429 1.00 95.44 86 GLY A N 1
ATOM 632 C CA . GLY A 1 86 ? -3.808 3.429 13.204 1.00 95.44 86 GLY A CA 1
ATOM 633 C C . GLY A 1 86 ? -3.564 4.282 11.952 1.00 95.44 86 GLY A C 1
ATOM 634 O O . GLY A 1 86 ? -3.229 5.473 12.009 1.00 95.44 86 GLY A O 1
ATOM 635 N N . LEU A 1 87 ? -3.789 3.682 10.783 1.00 96.19 87 LEU A N 1
ATOM 636 C CA . LEU A 1 87 ? -3.817 4.393 9.501 1.00 96.19 87 LEU A CA 1
ATOM 637 C C . LEU A 1 87 ? -5.238 4.860 9.152 1.00 96.19 87 LEU A C 1
ATOM 639 O O . LEU A 1 87 ? -6.209 4.342 9.699 1.00 96.19 87 LEU A O 1
ATOM 643 N N . PRO A 1 88 ? -5.399 5.883 8.293 1.00 95.62 88 PRO A N 1
ATOM 644 C CA . PRO A 1 88 ? -6.716 6.250 7.772 1.00 95.62 88 PRO A CA 1
ATOM 645 C C . PRO A 1 88 ? -7.372 5.076 7.040 1.00 95.62 88 PRO A C 1
ATOM 647 O O . PRO A 1 88 ? -6.679 4.332 6.348 1.00 95.62 88 PRO A O 1
ATOM 650 N N . GLY A 1 89 ? -8.699 4.942 7.138 1.00 96.31 89 GLY A N 1
ATOM 651 C CA . GLY A 1 89 ? -9.434 3.840 6.502 1.00 96.31 89 GLY A CA 1
ATOM 652 C C . GLY A 1 89 ? -9.155 3.716 5.000 1.00 96.31 89 GLY A C 1
ATOM 653 O O . GLY A 1 89 ? -8.925 2.618 4.504 1.00 96.31 89 GLY A O 1
ATOM 654 N N . TRP A 1 90 ? -9.042 4.841 4.284 1.00 95.50 90 TRP A N 1
ATOM 655 C CA . TRP A 1 90 ? -8.687 4.840 2.860 1.00 95.50 90 TRP A CA 1
ATOM 656 C C . TRP A 1 90 ? -7.280 4.279 2.589 1.00 95.50 90 TRP A C 1
ATOM 658 O O . TRP A 1 90 ? -7.077 3.615 1.576 1.00 95.50 90 TRP A O 1
ATOM 668 N N . ALA A 1 91 ? -6.316 4.504 3.488 1.00 97.12 91 ALA A N 1
ATOM 669 C CA . ALA A 1 91 ? -4.947 4.008 3.343 1.00 97.12 91 ALA A CA 1
ATOM 670 C C . ALA A 1 91 ? -4.879 2.503 3.636 1.00 97.12 91 ALA A C 1
ATOM 672 O O . ALA A 1 91 ? -4.165 1.770 2.955 1.00 97.12 91 ALA A O 1
ATOM 673 N N . LEU A 1 92 ? -5.676 2.032 4.601 1.00 98.12 92 LEU A N 1
ATOM 674 C CA . LEU A 1 92 ? -5.868 0.604 4.854 1.00 98.12 92 LEU A CA 1
ATOM 675 C C . LEU A 1 92 ? -6.538 -0.084 3.657 1.00 98.12 92 LEU A C 1
ATOM 677 O O . LEU A 1 92 ? -6.060 -1.125 3.220 1.00 98.12 92 LEU A O 1
ATOM 681 N N . ALA A 1 93 ? -7.581 0.518 3.074 1.00 97.31 93 ALA A N 1
ATOM 682 C CA . ALA A 1 93 ? -8.249 0.002 1.876 1.00 97.31 93 ALA A CA 1
ATOM 683 C C . ALA A 1 93 ? -7.311 -0.046 0.659 1.00 97.31 93 ALA A C 1
ATOM 685 O O . ALA A 1 93 ? -7.294 -1.034 -0.077 1.00 97.31 93 ALA A O 1
ATOM 686 N N . PHE A 1 94 ? -6.512 1.006 0.457 1.00 97.69 94 PHE A N 1
ATOM 687 C CA . PHE A 1 94 ? -5.463 1.049 -0.560 1.00 97.69 94 PHE A CA 1
ATOM 688 C C . PHE A 1 94 ? -4.489 -0.122 -0.394 1.00 97.69 94 PHE A C 1
ATOM 690 O O . PHE A 1 94 ? -4.264 -0.881 -1.339 1.00 97.69 94 PHE A O 1
ATOM 697 N N . LEU A 1 95 ? -3.964 -0.309 0.819 1.00 98.06 95 LEU A N 1
ATOM 698 C CA . LEU A 1 95 ? -2.986 -1.352 1.100 1.00 98.06 95 LEU A CA 1
ATOM 699 C C . LEU A 1 95 ? -3.591 -2.755 0.967 1.00 98.06 95 LEU A C 1
ATOM 701 O O . LEU A 1 95 ? -2.959 -3.637 0.393 1.00 98.06 95 LEU A O 1
ATOM 705 N N . ALA A 1 96 ? -4.830 -2.944 1.422 1.00 98.06 96 ALA A N 1
ATOM 706 C CA . ALA A 1 96 ? -5.577 -4.187 1.269 1.00 98.06 96 ALA A CA 1
ATOM 707 C C . ALA A 1 96 ? -5.726 -4.581 -0.207 1.00 98.06 96 ALA A C 1
ATOM 709 O O . ALA A 1 96 ? -5.463 -5.726 -0.568 1.00 98.06 96 ALA A O 1
ATOM 710 N N . ARG A 1 97 ? -6.102 -3.633 -1.075 1.00 97.81 97 ARG A N 1
ATOM 711 C CA . ARG A 1 97 ? -6.227 -3.872 -2.522 1.00 97.81 97 ARG A CA 1
ATOM 712 C C . ARG A 1 97 ? -4.880 -4.187 -3.166 1.00 97.81 97 ARG A C 1
ATOM 714 O O . ARG A 1 97 ? -4.797 -5.140 -3.933 1.00 97.81 97 ARG A O 1
ATOM 721 N N . ALA A 1 98 ? -3.834 -3.431 -2.833 1.00 98.12 98 ALA A N 1
ATOM 722 C CA . ALA A 1 98 ? -2.494 -3.662 -3.370 1.00 98.12 98 ALA A CA 1
ATOM 723 C C . ALA A 1 98 ? -1.931 -5.031 -2.949 1.00 98.12 98 ALA A C 1
ATOM 725 O O . ALA A 1 98 ? -1.361 -5.745 -3.772 1.00 98.12 98 ALA A O 1
ATOM 726 N N . ALA A 1 99 ? -2.131 -5.419 -1.687 1.00 98.12 99 ALA A N 1
ATOM 727 C CA . ALA A 1 99 ? -1.679 -6.700 -1.150 1.00 98.12 99 ALA A CA 1
ATOM 728 C C . ALA A 1 99 ? -2.471 -7.902 -1.688 1.00 98.12 99 ALA A C 1
ATOM 730 O O . ALA A 1 99 ? -1.952 -9.013 -1.693 1.00 98.12 99 ALA A O 1
ATOM 731 N N . ALA A 1 100 ? -3.708 -7.689 -2.145 1.00 97.44 100 ALA A N 1
ATOM 732 C CA . ALA A 1 100 ? -4.542 -8.725 -2.749 1.00 97.44 100 ALA A CA 1
ATOM 733 C C . ALA A 1 100 ? -4.300 -8.924 -4.255 1.00 97.44 100 ALA A C 1
ATOM 735 O O . ALA A 1 100 ? -4.901 -9.818 -4.849 1.00 97.44 100 ALA A O 1
ATOM 736 N N . TYR A 1 101 ? -3.454 -8.103 -4.884 1.00 97.50 101 TYR A N 1
ATOM 737 C CA . TYR A 1 101 ? -3.066 -8.300 -6.277 1.00 97.50 101 TYR A CA 1
ATOM 738 C C . TYR A 1 101 ? -2.304 -9.623 -6.450 1.00 97.50 101 TYR A C 1
ATOM 740 O O . TYR A 1 101 ? -1.598 -10.047 -5.542 1.00 97.50 101 TYR A O 1
ATOM 748 N N . GLU A 1 102 ? -2.397 -10.260 -7.621 1.00 96.56 102 GLU A N 1
ATOM 749 C CA . GLU A 1 102 ? -1.756 -11.563 -7.885 1.00 96.56 102 GLU A CA 1
ATOM 750 C C . GLU A 1 102 ? -0.233 -11.535 -7.656 1.00 96.56 102 GLU A C 1
ATOM 752 O O . GLU A 1 102 ? 0.368 -12.498 -7.174 1.00 96.56 102 GLU A O 1
ATOM 757 N N . HIS A 1 103 ? 0.399 -10.392 -7.935 1.00 97.00 103 HIS A N 1
ATOM 758 C CA . HIS A 1 103 ? 1.824 -10.158 -7.705 1.00 97.00 103 HIS A CA 1
ATOM 759 C C . HIS A 1 103 ? 2.044 -8.885 -6.868 1.00 97.00 103 HIS A C 1
ATOM 761 O O . HIS A 1 103 ? 2.428 -7.849 -7.421 1.00 97.00 103 HIS A O 1
ATOM 767 N N . PRO A 1 104 ? 1.828 -8.915 -5.536 1.00 97.88 104 PRO A N 1
ATOM 768 C CA . PRO A 1 104 ? 1.841 -7.713 -4.693 1.00 97.88 104 PRO A CA 1
ATOM 769 C C . PRO A 1 104 ? 3.151 -6.932 -4.783 1.00 97.88 104 PRO A C 1
ATOM 771 O O . PRO A 1 104 ? 3.156 -5.705 -4.807 1.00 97.88 104 PRO A O 1
ATOM 774 N N . ARG A 1 105 ? 4.271 -7.651 -4.910 1.00 98.25 105 ARG A N 1
ATOM 775 C CA . ARG A 1 105 ? 5.594 -7.058 -5.112 1.00 98.25 105 ARG A CA 1
ATOM 776 C C . ARG A 1 105 ? 5.677 -6.229 -6.392 1.00 98.25 105 ARG A C 1
ATOM 778 O O . ARG A 1 105 ? 6.174 -5.108 -6.368 1.00 98.25 105 ARG A O 1
ATOM 785 N N . ALA A 1 106 ? 5.190 -6.781 -7.502 1.00 96.94 106 ALA A N 1
ATOM 786 C CA . ALA A 1 106 ? 5.147 -6.076 -8.778 1.00 96.94 106 ALA A CA 1
ATOM 787 C C . ALA A 1 106 ? 4.218 -4.859 -8.688 1.00 96.94 106 ALA A C 1
ATOM 789 O O . ALA A 1 106 ? 4.581 -3.779 -9.146 1.00 96.94 106 ALA A O 1
ATOM 790 N N . MET A 1 107 ? 3.070 -5.005 -8.013 1.00 97.56 107 MET A N 1
ATOM 791 C CA . MET A 1 107 ? 2.174 -3.885 -7.716 1.00 97.56 107 MET A CA 1
ATOM 792 C C . MET A 1 107 ? 2.883 -2.776 -6.932 1.00 97.56 107 MET A C 1
ATOM 794 O O . MET A 1 107 ? 2.739 -1.609 -7.274 1.00 97.56 107 MET A O 1
ATOM 798 N N . GLY A 1 108 ? 3.713 -3.114 -5.944 1.00 97.81 108 GLY A N 1
ATOM 799 C CA . GLY A 1 108 ? 4.523 -2.133 -5.222 1.00 97.81 108 GLY A CA 1
ATOM 800 C C . GLY A 1 108 ? 5.452 -1.328 -6.129 1.00 97.81 108 GLY A C 1
ATOM 801 O O . GLY A 1 108 ? 5.492 -0.103 -6.016 1.00 97.81 108 GLY A O 1
ATOM 802 N N . TYR A 1 109 ? 6.149 -1.981 -7.063 1.00 96.69 109 TYR A N 1
ATOM 803 C CA . TYR A 1 109 ? 6.981 -1.283 -8.050 1.00 96.69 109 TYR A CA 1
ATOM 804 C C . TYR A 1 109 ? 6.152 -0.391 -8.978 1.00 96.69 109 TYR A C 1
ATOM 806 O O . TYR A 1 109 ? 6.524 0.759 -9.200 1.00 96.69 109 TYR A O 1
ATOM 814 N N . MET A 1 110 ? 5.000 -0.873 -9.453 1.00 95.56 110 MET A N 1
ATOM 815 C CA . MET A 1 110 ? 4.091 -0.084 -10.292 1.00 95.56 110 MET A CA 1
ATOM 816 C C . MET A 1 110 ? 3.544 1.143 -9.553 1.00 95.56 110 MET A C 1
ATOM 818 O O . MET A 1 110 ? 3.487 2.226 -10.126 1.00 95.56 110 MET A O 1
ATOM 822 N N . LEU A 1 111 ? 3.213 1.019 -8.265 1.00 95.62 111 LEU A N 1
ATOM 823 C CA . LEU A 1 111 ? 2.782 2.144 -7.429 1.00 95.62 111 LEU A CA 1
ATOM 824 C C . LEU A 1 111 ? 3.890 3.190 -7.256 1.00 95.62 111 LEU A C 1
ATOM 826 O O . LEU A 1 111 ? 3.609 4.386 -7.279 1.00 95.62 111 LEU A O 1
ATOM 830 N N . GLN A 1 112 ? 5.146 2.758 -7.101 1.00 94.69 112 GLN A N 1
ATOM 831 C CA . GLN A 1 112 ? 6.286 3.680 -7.046 1.00 94.69 112 GLN A CA 1
ATOM 832 C C . GLN A 1 112 ? 6.522 4.381 -8.383 1.00 94.69 112 GLN A C 1
ATOM 834 O O . GLN A 1 112 ? 6.739 5.590 -8.390 1.00 94.69 112 GLN A O 1
ATOM 839 N N . ALA A 1 113 ? 6.443 3.652 -9.499 1.00 92.38 113 ALA A N 1
ATOM 840 C CA . ALA A 1 113 ? 6.557 4.232 -10.833 1.00 92.38 113 ALA A CA 1
ATOM 841 C C . ALA A 1 113 ? 5.435 5.250 -11.091 1.00 92.38 113 ALA A C 1
ATOM 843 O O . ALA A 1 113 ? 5.706 6.373 -11.502 1.00 92.38 113 ALA A O 1
ATOM 844 N N . ALA A 1 114 ? 4.188 4.908 -10.756 1.00 89.31 114 ALA A N 1
ATOM 845 C CA . ALA A 1 114 ? 3.053 5.816 -10.886 1.00 89.31 114 ALA A CA 1
ATOM 846 C C . ALA A 1 114 ? 3.223 7.084 -10.034 1.00 89.31 114 ALA A C 1
ATOM 848 O O . ALA A 1 114 ? 2.944 8.182 -10.518 1.00 89.31 114 ALA A O 1
ATOM 849 N N . ALA A 1 115 ? 3.713 6.960 -8.794 1.00 89.06 115 ALA A N 1
ATOM 850 C CA . ALA A 1 115 ? 4.018 8.111 -7.946 1.00 89.06 115 ALA A CA 1
ATOM 851 C C . ALA A 1 115 ? 5.135 8.985 -8.549 1.00 89.06 115 ALA A C 1
ATOM 853 O O . ALA A 1 115 ? 4.971 10.197 -8.644 1.00 89.06 115 ALA A O 1
ATOM 854 N N . GLU A 1 116 ? 6.223 8.380 -9.037 1.00 88.94 116 GLU A N 1
ATOM 855 C CA . GLU A 1 116 ? 7.320 9.084 -9.719 1.00 88.94 116 GLU A CA 1
ATOM 856 C C . GLU A 1 116 ? 6.830 9.866 -10.939 1.00 88.94 116 GLU A C 1
ATOM 858 O O . GLU A 1 116 ? 7.087 11.064 -11.054 1.00 88.94 116 GLU A O 1
ATOM 863 N N . MET A 1 117 ? 6.063 9.220 -11.818 1.00 84.94 117 MET A N 1
ATOM 864 C CA . MET A 1 117 ? 5.526 9.857 -13.021 1.00 84.94 117 MET A CA 1
ATOM 865 C C . MET A 1 117 ? 4.516 10.963 -12.688 1.00 84.94 117 MET A C 1
ATOM 867 O O . MET A 1 117 ? 4.443 11.960 -13.401 1.00 84.94 117 MET A O 1
ATOM 871 N N . SER A 1 118 ? 3.767 10.820 -11.592 1.00 80.69 118 SER A N 1
ATOM 872 C CA . SER A 1 118 ? 2.820 11.843 -11.130 1.00 80.69 118 SER A CA 1
ATOM 873 C C . SER A 1 118 ? 3.512 13.073 -10.539 1.00 80.69 118 SER A C 1
ATOM 875 O O . SER A 1 118 ? 2.981 14.176 -10.635 1.00 80.69 118 SER A O 1
ATOM 877 N N . GLU A 1 119 ? 4.666 12.886 -9.897 1.00 80.00 119 GLU A N 1
ATOM 878 C CA . GLU A 1 119 ? 5.414 13.943 -9.205 1.00 80.00 119 GLU A CA 1
ATOM 879 C C . GLU A 1 119 ? 6.434 14.646 -10.103 1.00 80.00 119 GLU A C 1
ATOM 881 O O . GLU A 1 119 ? 6.750 15.810 -9.870 1.00 80.00 119 GLU A O 1
ATOM 886 N N . ARG A 1 120 ? 6.997 13.935 -11.087 1.00 72.38 120 ARG A N 1
ATOM 887 C CA . ARG A 1 120 ? 8.133 14.414 -11.894 1.00 72.38 120 ARG A CA 1
ATOM 888 C C . ARG A 1 120 ? 7.964 14.224 -13.398 1.00 72.38 120 ARG A C 1
ATOM 890 O O . ARG A 1 120 ? 8.857 14.591 -14.157 1.00 72.38 120 ARG A O 1
ATOM 897 N N . GLY A 1 121 ? 6.859 13.628 -13.841 1.00 60.59 121 GLY A N 1
ATOM 898 C CA . GLY A 1 121 ? 6.581 13.430 -15.260 1.00 60.59 121 GLY A CA 1
ATOM 899 C C . GLY A 1 121 ? 6.235 14.731 -15.983 1.00 60.59 121 GLY A C 1
ATOM 900 O O . GLY A 1 121 ? 6.034 15.781 -15.378 1.00 60.59 121 GLY A O 1
ATOM 901 N N . SER A 1 122 ? 6.087 14.648 -17.303 1.00 64.38 122 SER A N 1
ATOM 902 C CA . SER A 1 122 ? 5.689 15.774 -18.166 1.00 64.38 122 SER A CA 1
ATOM 903 C C . SER A 1 122 ? 4.349 16.419 -17.776 1.00 64.38 122 SER A C 1
ATOM 905 O O . SER A 1 122 ? 4.096 17.575 -18.114 1.00 64.38 122 SER A O 1
ATOM 907 N N . LEU A 1 123 ? 3.510 15.690 -17.035 1.00 61.78 123 LEU A N 1
ATOM 908 C CA . LEU A 1 123 ? 2.220 16.141 -16.510 1.00 61.78 123 LEU A CA 1
ATOM 909 C C . LEU A 1 123 ? 2.307 16.775 -15.107 1.00 61.78 123 LEU A C 1
ATOM 911 O O . LEU A 1 123 ? 1.300 17.271 -14.606 1.00 61.78 123 LEU A O 1
ATOM 915 N N . ALA A 1 124 ? 3.486 16.815 -14.478 1.00 60.38 124 ALA A N 1
ATOM 916 C CA . ALA A 1 124 ? 3.706 17.357 -13.132 1.00 60.38 124 ALA A CA 1
ATOM 917 C C . ALA A 1 124 ? 3.778 18.904 -13.079 1.00 60.38 124 ALA A C 1
ATOM 919 O O . ALA A 1 124 ? 4.502 19.474 -12.268 1.00 60.38 124 ALA A O 1
ATOM 920 N N . GLN A 1 125 ? 3.068 19.612 -13.963 1.00 50.53 125 GLN A N 1
ATOM 921 C CA . GLN A 1 125 ? 3.224 21.062 -14.148 1.00 50.53 125 GLN A CA 1
ATOM 922 C C . GLN A 1 125 ? 2.828 21.892 -12.903 1.00 50.53 125 GLN A C 1
ATOM 924 O O . GLN A 1 125 ? 1.639 22.060 -12.627 1.00 50.53 125 GLN A O 1
ATOM 929 N N . GLY A 1 126 ? 3.827 22.489 -12.231 1.00 50.97 126 GLY A N 1
ATOM 930 C CA . GLY A 1 126 ? 3.696 23.604 -11.275 1.00 50.97 126 GLY A CA 1
ATOM 931 C C . GLY A 1 126 ? 4.730 23.596 -10.132 1.00 50.97 126 GLY A C 1
ATOM 932 O O . GLY A 1 126 ? 5.066 22.536 -9.617 1.00 50.97 126 GLY A O 1
ATOM 933 N N . ASP A 1 127 ? 5.179 24.779 -9.678 1.00 43.19 127 ASP A N 1
ATOM 934 C CA . ASP A 1 127 ? 6.129 24.979 -8.550 1.00 43.19 127 ASP A CA 1
ATOM 935 C C . ASP A 1 127 ? 5.583 24.549 -7.166 1.00 43.19 127 ASP A C 1
ATOM 937 O O . ASP A 1 127 ? 6.259 24.657 -6.143 1.00 43.19 127 ASP A O 1
ATOM 941 N N . ALA A 1 128 ? 4.354 24.034 -7.117 1.00 44.72 128 ALA A N 1
ATOM 942 C CA . ALA A 1 128 ? 3.713 23.513 -5.920 1.00 44.72 128 ALA A CA 1
ATOM 943 C C . ALA A 1 128 ? 3.052 22.167 -6.248 1.00 44.72 128 ALA A C 1
ATOM 945 O O . ALA A 1 128 ? 1.954 22.128 -6.798 1.00 44.72 128 ALA A O 1
ATOM 946 N N . LEU A 1 129 ? 3.698 21.046 -5.919 1.00 48.72 129 LEU A N 1
ATOM 947 C CA . LEU A 1 129 ? 3.043 19.732 -5.972 1.00 48.72 129 LEU A CA 1
ATOM 948 C C . LEU A 1 129 ? 1.848 19.726 -4.993 1.00 48.72 129 LEU A C 1
ATOM 950 O O . LEU A 1 129 ? 2.015 20.140 -3.841 1.00 48.72 129 LEU A O 1
ATOM 954 N N . PRO A 1 130 ? 0.657 19.241 -5.411 1.00 52.38 130 PRO A N 1
ATOM 955 C CA . PRO A 1 130 ? 0.479 17.791 -5.437 1.00 52.38 130 PRO A CA 1
ATOM 956 C C . PRO A 1 130 ? -0.414 17.236 -6.566 1.00 52.38 130 PRO A C 1
ATOM 958 O O . PRO A 1 130 ? -1.583 17.589 -6.704 1.00 52.38 130 PRO A O 1
ATOM 961 N N . GLY A 1 131 ? 0.111 16.213 -7.243 1.00 60.09 131 GLY A N 1
ATOM 962 C CA . GLY A 1 131 ? -0.670 15.174 -7.917 1.00 60.09 131 GLY A CA 1
ATOM 963 C C . GLY A 1 131 ? -1.223 15.512 -9.303 1.00 60.09 131 GLY A C 1
ATOM 964 O O . GLY A 1 131 ? -1.424 16.660 -9.686 1.00 60.09 131 GLY A O 1
ATOM 965 N N . VAL A 1 132 ? -1.503 14.454 -10.064 1.00 62.19 132 VAL A N 1
ATOM 966 C CA . VAL A 1 132 ? -2.087 14.544 -11.407 1.00 62.19 132 VAL A CA 1
ATOM 967 C C . VAL A 1 132 ? -3.532 15.020 -11.304 1.00 62.19 132 VAL A C 1
ATOM 969 O O . VAL A 1 132 ? -4.355 14.405 -10.608 1.00 62.19 132 VAL A O 1
ATOM 972 N N . ARG A 1 133 ? -3.856 16.113 -12.007 1.00 70.62 133 ARG A N 1
ATOM 973 C CA . ARG A 1 133 ? -5.228 16.639 -12.072 1.00 70.62 133 ARG A CA 1
ATOM 974 C C . ARG A 1 133 ? -6.162 15.530 -12.565 1.00 70.62 133 ARG A C 1
ATOM 976 O O . ARG A 1 133 ? -5.764 14.780 -13.450 1.00 70.62 133 ARG A O 1
ATOM 983 N N . PRO A 1 134 ? -7.411 15.421 -12.069 1.00 72.44 134 PRO A N 1
ATOM 984 C CA . PRO A 1 134 ? -8.314 14.337 -12.463 1.00 72.44 134 PRO A CA 1
ATOM 985 C C . PRO A 1 134 ? -8.438 14.135 -13.979 1.00 72.44 134 PRO A C 1
ATOM 987 O O . PRO A 1 134 ? -8.464 12.996 -14.430 1.00 72.44 134 PRO A O 1
ATOM 990 N N . ARG A 1 135 ? -8.441 15.232 -14.744 1.00 74.06 135 ARG A N 1
ATOM 991 C CA . ARG A 1 135 ? -8.500 15.228 -16.213 1.00 74.06 135 ARG A CA 1
ATOM 992 C C . ARG A 1 135 ? -7.236 14.689 -16.904 1.00 74.06 135 ARG A C 1
ATOM 994 O O . ARG A 1 135 ? -7.345 14.181 -18.003 1.00 74.06 135 ARG A O 1
ATOM 1001 N N . ASP A 1 136 ? -6.076 14.770 -16.251 1.00 78.25 136 ASP A N 1
ATOM 1002 C CA . ASP A 1 136 ? -4.776 14.353 -16.801 1.00 78.25 136 ASP A CA 1
ATOM 1003 C C . ASP A 1 136 ? -4.455 12.881 -16.419 1.00 78.25 136 ASP A C 1
ATOM 1005 O O . ASP A 1 136 ? -3.406 12.341 -16.770 1.00 78.25 136 ASP A O 1
ATOM 1009 N N . ARG A 1 137 ? -5.335 12.204 -15.655 1.00 79.94 137 ARG A N 1
ATOM 1010 C CA . ARG A 1 137 ? -5.117 10.819 -15.183 1.00 79.94 137 ARG A CA 1
ATOM 1011 C C . ARG A 1 137 ? -5.145 9.794 -16.310 1.00 79.94 137 ARG A C 1
ATOM 1013 O O . ARG A 1 137 ? -4.438 8.794 -16.225 1.00 79.94 137 ARG A O 1
ATOM 1020 N N . GLU A 1 138 ? -5.973 10.026 -17.324 1.00 84.12 138 GLU A N 1
ATOM 1021 C CA . GLU A 1 138 ? -6.059 9.155 -18.496 1.00 84.12 138 GLU A CA 1
ATOM 1022 C C . GLU A 1 138 ? -4.769 9.228 -19.317 1.00 84.12 138 GLU A C 1
ATOM 1024 O O . GLU A 1 138 ? -4.169 8.193 -19.603 1.00 84.12 138 GLU A O 1
ATOM 1029 N N . ASP A 1 139 ? -4.270 10.440 -19.568 1.00 83.62 139 ASP A N 1
ATOM 1030 C CA . ASP A 1 139 ? -2.989 10.655 -20.244 1.00 83.62 139 ASP A CA 1
ATOM 1031 C C . ASP A 1 139 ? -1.833 10.006 -19.476 1.00 83.62 139 ASP A C 1
ATOM 1033 O O . ASP A 1 139 ? -0.997 9.315 -20.063 1.00 83.62 139 ASP A O 1
ATOM 1037 N N . LEU A 1 140 ? -1.807 10.147 -18.144 1.00 83.81 140 LEU A N 1
ATOM 1038 C CA . LEU A 1 140 ? -0.803 9.477 -17.320 1.00 83.81 140 LEU A CA 1
ATOM 1039 C C . LEU A 1 140 ? -0.895 7.949 -17.435 1.00 83.81 140 LEU A C 1
ATOM 1041 O O . LEU A 1 140 ? 0.136 7.284 -17.518 1.00 83.81 140 LEU A O 1
ATOM 1045 N N . ALA A 1 141 ? -2.103 7.381 -17.440 1.00 86.62 141 ALA A N 1
ATOM 1046 C CA . ALA A 1 141 ? -2.291 5.943 -17.607 1.00 86.62 141 ALA A CA 1
ATOM 1047 C C . ALA A 1 141 ? -1.800 5.455 -18.980 1.00 86.62 141 ALA A C 1
ATOM 1049 O O . ALA A 1 141 ? -1.186 4.390 -19.063 1.00 86.62 141 ALA A O 1
ATOM 1050 N N . ILE A 1 142 ? -2.013 6.241 -20.042 1.00 89.19 142 ILE A N 1
ATOM 1051 C CA . ILE A 1 142 ? -1.482 5.950 -21.380 1.00 89.19 142 ILE A CA 1
ATOM 1052 C C . ILE A 1 142 ? 0.051 5.942 -21.348 1.00 89.19 142 ILE A C 1
ATOM 1054 O O . ILE A 1 142 ? 0.660 4.965 -21.785 1.00 89.19 142 ILE A O 1
ATOM 1058 N N . LEU A 1 143 ? 0.675 6.977 -20.778 1.00 87.38 143 LEU A N 1
ATOM 1059 C CA . LEU A 1 143 ? 2.135 7.061 -20.656 1.00 87.38 143 LEU A CA 1
ATOM 1060 C C . LEU A 1 143 ? 2.714 5.920 -19.809 1.00 87.38 143 LEU A C 1
ATOM 1062 O O . LEU A 1 143 ? 3.741 5.352 -20.166 1.00 87.38 143 LEU A O 1
ATOM 1066 N N . ALA A 1 144 ? 2.055 5.556 -18.707 1.00 90.19 144 ALA A N 1
ATOM 1067 C CA . ALA A 1 144 ? 2.493 4.465 -17.841 1.00 90.19 144 ALA A CA 1
ATOM 1068 C C . ALA A 1 144 ? 2.436 3.106 -18.552 1.00 90.19 144 ALA A C 1
ATOM 1070 O O . ALA A 1 144 ? 3.336 2.287 -18.371 1.00 90.19 144 ALA A O 1
ATOM 1071 N N . ARG A 1 145 ? 1.413 2.872 -19.386 1.00 92.12 145 ARG A N 1
ATOM 1072 C CA . ARG A 1 145 ? 1.318 1.652 -20.198 1.00 92.12 145 ARG A CA 1
ATOM 1073 C C . ARG A 1 145 ? 2.457 1.570 -21.213 1.00 92.12 145 ARG A C 1
ATOM 1075 O O . ARG A 1 145 ? 3.124 0.543 -21.263 1.00 92.12 145 ARG A O 1
ATOM 1082 N N . LEU A 1 146 ? 2.715 2.654 -21.948 1.00 91.31 146 LEU A N 1
ATOM 1083 C CA . LEU A 1 146 ? 3.821 2.713 -22.911 1.00 91.31 146 LEU A CA 1
ATOM 1084 C C . LEU A 1 146 ? 5.178 2.491 -22.227 1.00 91.31 146 LEU A C 1
ATOM 1086 O O . LEU A 1 146 ? 5.972 1.674 -22.678 1.00 91.31 146 LEU A O 1
ATOM 1090 N N . GLY A 1 147 ? 5.414 3.149 -21.088 1.00 91.88 147 GLY A N 1
ATOM 1091 C CA . GLY A 1 147 ? 6.648 2.964 -20.322 1.00 91.88 147 GLY A CA 1
ATOM 1092 C C . GLY A 1 147 ? 6.819 1.542 -19.773 1.00 91.88 147 GLY A C 1
ATOM 1093 O O . GLY A 1 147 ? 7.941 1.047 -19.690 1.00 91.88 147 GLY A O 1
ATOM 1094 N N . LEU A 1 148 ? 5.726 0.856 -19.413 1.00 93.88 148 LEU A N 1
ATOM 1095 C CA . LEU A 1 148 ? 5.781 -0.547 -18.992 1.00 93.88 148 LEU A CA 1
ATOM 1096 C C . LEU A 1 148 ? 6.128 -1.479 -20.160 1.00 93.88 148 LEU A C 1
ATOM 1098 O O . LEU A 1 148 ? 6.925 -2.395 -19.973 1.00 93.88 148 LEU A O 1
ATOM 1102 N N . GLU A 1 149 ? 5.552 -1.252 -21.341 1.00 95.62 149 GLU A N 1
ATOM 1103 C CA . GLU A 1 149 ? 5.878 -2.009 -22.558 1.00 95.62 149 GLU A CA 1
ATOM 1104 C C . GLU A 1 149 ? 7.370 -1.873 -22.905 1.00 95.62 149 GLU A C 1
ATOM 1106 O O . GLU A 1 149 ? 8.056 -2.883 -23.069 1.00 95.62 149 GLU A O 1
ATOM 1111 N N . GLU A 1 150 ? 7.906 -0.650 -22.882 1.00 95.62 150 GLU A N 1
ATOM 1112 C CA . GLU A 1 150 ? 9.333 -0.386 -23.114 1.00 95.62 150 GLU A CA 1
ATOM 1113 C C . GLU A 1 150 ? 10.229 -1.030 -22.038 1.00 95.62 150 GLU A C 1
ATOM 1115 O O . GLU A 1 150 ? 11.245 -1.657 -22.344 1.00 95.62 150 GLU A O 1
ATOM 1120 N N . ALA A 1 151 ? 9.836 -0.963 -20.761 1.00 95.88 151 ALA A N 1
ATOM 1121 C CA . ALA A 1 151 ? 10.579 -1.609 -19.679 1.00 95.88 151 ALA A CA 1
ATOM 1122 C C . ALA A 1 151 ? 10.631 -3.141 -19.830 1.00 95.88 151 ALA A C 1
ATOM 1124 O O . ALA A 1 151 ? 11.655 -3.760 -19.521 1.00 95.88 151 ALA A O 1
ATOM 1125 N N . LEU A 1 152 ? 9.547 -3.766 -20.303 1.00 95.62 152 LEU A N 1
ATOM 1126 C CA . LEU A 1 152 ? 9.513 -5.202 -20.584 1.00 95.62 152 LEU A CA 1
ATOM 1127 C C . LEU A 1 15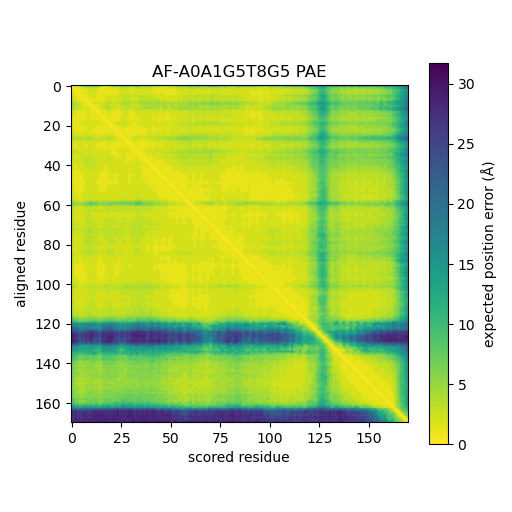2 ? 10.466 -5.5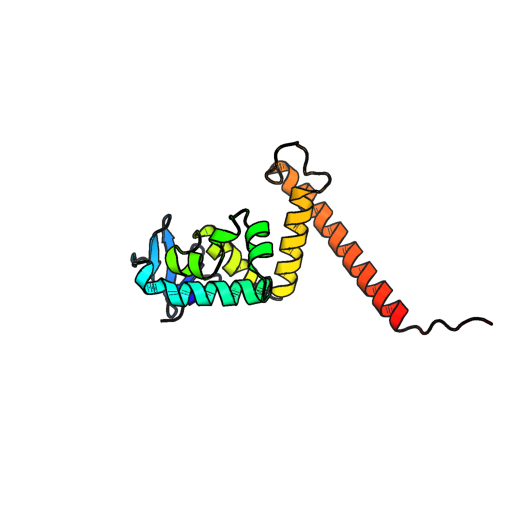71 -21.726 1.00 95.62 152 LEU A C 1
ATOM 1129 O O . LEU A 1 152 ? 11.193 -6.561 -21.605 1.00 95.62 152 LEU A O 1
ATOM 1133 N N . GLU A 1 153 ? 10.507 -4.764 -22.788 1.00 97.19 153 GLU A N 1
ATOM 1134 C CA . GLU A 1 153 ? 11.432 -4.953 -23.907 1.00 97.19 153 GLU A CA 1
ATOM 1135 C C . GLU A 1 153 ? 12.894 -4.837 -23.457 1.00 97.19 153 GLU A C 1
ATOM 1137 O O . GLU A 1 153 ? 13.693 -5.735 -23.726 1.00 97.19 153 GLU A O 1
ATOM 1142 N N . LEU A 1 154 ? 13.238 -3.814 -22.668 1.00 97.12 154 LEU A N 1
ATOM 1143 C CA . LEU A 1 154 ? 14.591 -3.647 -22.123 1.00 97.12 154 LEU A CA 1
ATOM 1144 C C . LEU A 1 154 ? 15.036 -4.852 -21.280 1.00 97.12 154 LEU A C 1
ATOM 1146 O O . LEU A 1 154 ? 16.177 -5.310 -21.389 1.00 97.12 154 LEU A O 1
ATOM 1150 N N . VAL A 1 155 ? 14.140 -5.402 -20.453 1.00 96.62 155 VAL A N 1
ATOM 1151 C CA . VAL A 1 155 ? 14.428 -6.611 -19.664 1.00 96.62 155 VAL A CA 1
ATOM 1152 C C . VAL A 1 155 ? 14.639 -7.829 -20.566 1.00 96.62 155 VAL A C 1
ATOM 1154 O O . VAL A 1 155 ? 15.520 -8.644 -20.273 1.00 96.62 155 VAL A O 1
ATOM 1157 N N . ALA A 1 156 ? 13.855 -7.977 -21.636 1.00 95.50 156 ALA A N 1
ATOM 1158 C CA . ALA A 1 156 ? 14.013 -9.065 -22.598 1.00 95.50 156 ALA A CA 1
ATOM 1159 C C . ALA A 1 156 ? 15.366 -8.972 -23.319 1.00 95.50 156 ALA A C 1
ATOM 1161 O O . ALA A 1 156 ? 16.162 -9.908 -23.229 1.00 95.50 156 ALA A O 1
ATOM 1162 N N . VAL A 1 157 ? 15.683 -7.808 -23.897 1.00 95.75 157 VAL A N 1
ATOM 1163 C CA . VAL A 1 157 ? 16.958 -7.539 -24.583 1.00 95.75 157 VAL A CA 1
ATOM 1164 C C . VAL A 1 157 ? 18.149 -7.826 -23.669 1.00 95.75 157 VAL A C 1
ATOM 1166 O O . VAL A 1 157 ? 19.071 -8.544 -24.056 1.00 95.75 157 VAL A O 1
ATOM 1169 N N . ALA A 1 158 ? 18.125 -7.336 -22.426 1.00 94.69 158 ALA A N 1
ATOM 1170 C CA . ALA A 1 158 ? 19.207 -7.575 -21.471 1.00 94.69 158 ALA A CA 1
ATOM 1171 C C . ALA A 1 158 ? 19.389 -9.070 -21.139 1.00 94.69 158 ALA A C 1
ATOM 1173 O O . ALA A 1 158 ? 20.515 -9.551 -20.973 1.00 94.69 158 ALA A O 1
ATOM 1174 N N . ARG A 1 159 ? 18.292 -9.831 -21.036 1.00 94.38 159 ARG A N 1
ATOM 1175 C CA . ARG A 1 159 ? 18.337 -11.276 -20.761 1.00 94.38 159 ARG A CA 1
ATOM 1176 C C . ARG A 1 159 ? 18.836 -12.075 -21.958 1.00 94.38 159 ARG A C 1
ATOM 1178 O O . ARG A 1 159 ? 19.587 -13.029 -21.755 1.00 94.38 159 ARG A O 1
ATOM 1185 N N . ASP A 1 160 ? 18.457 -11.686 -23.167 1.00 94.12 160 ASP A N 1
ATOM 1186 C CA . ASP A 1 160 ? 18.892 -12.345 -24.398 1.00 94.12 160 ASP A CA 1
ATOM 1187 C C . ASP A 1 160 ? 20.369 -12.062 -24.695 1.00 94.12 160 ASP A C 1
ATOM 1189 O O . ASP A 1 160 ? 21.120 -12.991 -25.007 1.00 94.12 160 ASP A O 1
ATOM 1193 N N . ALA A 1 161 ? 20.823 -10.825 -24.468 1.00 91.62 161 ALA A N 1
ATOM 1194 C CA . ALA A 1 161 ? 22.236 -10.455 -24.545 1.00 91.62 161 ALA A CA 1
ATOM 1195 C C . ALA A 1 161 ? 23.100 -11.268 -23.567 1.00 91.62 161 ALA A C 1
ATOM 1197 O O . ALA A 1 161 ? 24.181 -11.717 -23.923 1.00 91.62 161 ALA A O 1
ATOM 1198 N N . LYS A 1 162 ? 22.609 -11.539 -22.349 1.00 89.25 162 LYS A N 1
ATOM 1199 C CA . LYS A 1 162 ? 23.310 -12.411 -21.390 1.00 89.25 162 LYS A CA 1
ATOM 1200 C C . LYS A 1 162 ? 23.411 -13.869 -21.865 1.00 89.25 162 LYS A C 1
ATOM 1202 O O . LYS A 1 162 ? 24.343 -14.571 -21.480 1.00 89.25 162 LYS A O 1
ATOM 1207 N N . ARG A 1 163 ? 22.423 -14.356 -22.622 1.00 87.31 163 ARG A N 1
ATOM 1208 C CA . ARG A 1 163 ? 22.352 -15.752 -23.092 1.00 87.31 163 ARG A CA 1
ATOM 1209 C C . ARG A 1 163 ? 23.169 -16.001 -24.353 1.00 87.31 163 ARG A C 1
ATOM 1211 O O . ARG A 1 163 ? 23.565 -17.139 -24.583 1.00 87.31 163 ARG A O 1
ATOM 1218 N N . SER A 1 164 ? 23.409 -14.963 -25.143 1.00 74.50 164 SER A N 1
ATOM 1219 C CA . SER A 1 164 ? 24.235 -15.039 -26.342 1.00 74.50 164 SER A CA 1
ATOM 1220 C C . SER A 1 164 ? 25.662 -14.647 -25.959 1.00 74.50 164 SER A C 1
ATOM 1222 O O . SER A 1 164 ? 25.903 -13.462 -25.739 1.00 74.50 164 SER A O 1
ATOM 1224 N N . PRO A 1 165 ? 26.614 -15.591 -25.822 1.00 61.56 165 PRO A N 1
ATOM 1225 C CA . PRO A 1 165 ? 28.001 -15.205 -25.624 1.00 61.56 165 PRO A CA 1
ATOM 1226 C 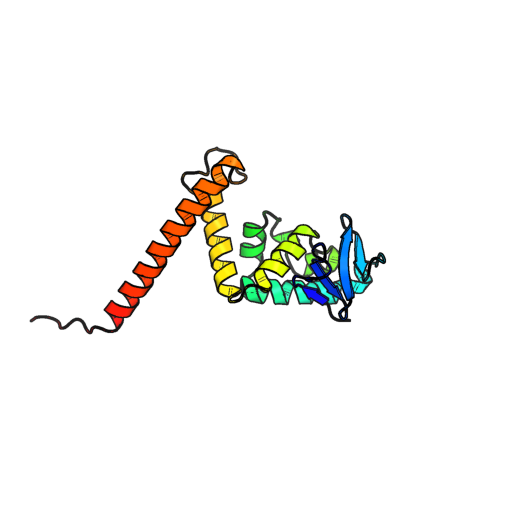C . PRO A 1 165 ? 28.407 -14.336 -26.813 1.00 61.56 165 PRO A C 1
ATOM 1228 O O . PRO A 1 165 ? 28.216 -14.727 -27.966 1.00 61.56 165 PRO A O 1
ATOM 1231 N N . VAL A 1 166 ? 28.918 -13.139 -26.526 1.00 62.06 166 VAL A N 1
ATOM 1232 C CA . VAL A 1 166 ? 29.602 -12.324 -27.526 1.00 62.06 166 VAL A CA 1
ATOM 1233 C C . VAL A 1 166 ? 30.741 -13.196 -28.041 1.00 62.06 166 VAL A C 1
ATOM 1235 O O . VAL A 1 166 ? 31.690 -13.479 -27.317 1.00 62.06 166 VAL A O 1
ATOM 1238 N N . VAL A 1 167 ? 30.594 -13.720 -29.257 1.00 58.97 167 VAL A N 1
ATOM 1239 C CA . VAL A 1 167 ? 31.721 -14.296 -29.978 1.00 58.97 167 VAL A CA 1
ATOM 1240 C C . VAL A 1 167 ? 32.573 -13.092 -30.339 1.00 58.97 167 VAL A C 1
ATOM 1242 O O . VAL A 1 167 ? 32.214 -12.353 -31.258 1.00 58.97 167 VAL A O 1
ATOM 1245 N N . ASP A 1 168 ? 33.629 -12.851 -29.562 1.00 55.25 168 ASP A N 1
ATOM 1246 C CA . ASP A 1 168 ? 34.679 -11.917 -29.951 1.00 55.25 168 ASP A CA 1
ATOM 1247 C C . ASP A 1 168 ? 35.142 -12.342 -31.346 1.00 55.25 168 ASP A C 1
ATOM 1249 O O . ASP A 1 168 ? 35.675 -13.435 -31.548 1.00 55.25 168 ASP A O 1
ATOM 1253 N N . ARG A 1 169 ? 34.816 -11.519 -32.344 1.00 52.75 169 ARG A N 1
ATOM 1254 C CA . ARG A 1 169 ? 35.376 -11.668 -33.681 1.00 52.75 169 ARG A CA 1
ATOM 1255 C C . ARG A 1 169 ? 36.783 -11.088 -33.611 1.00 52.75 169 ARG A C 1
ATOM 1257 O O . ARG A 1 169 ? 36.920 -9.866 -33.592 1.00 52.75 169 ARG A O 1
ATOM 1264 N N . GLU A 1 170 ? 37.766 -11.981 -33.497 1.00 51.38 170 GLU A N 1
ATOM 1265 C CA .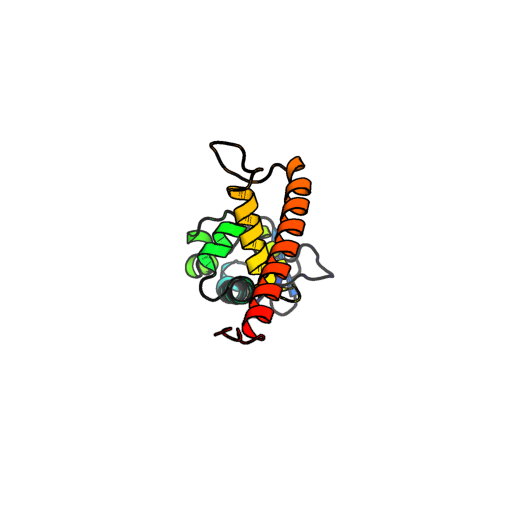 GLU A 1 170 ? 39.181 -11.702 -33.793 1.00 51.38 170 GLU A CA 1
ATOM 1266 C C . GLU A 1 170 ? 39.360 -11.118 -35.202 1.00 51.38 170 GLU A C 1
ATOM 1268 O O . GLU A 1 170 ? 38.609 -11.524 -36.125 1.00 51.38 170 GLU A O 1
#

Radius of gyration: 19.82 Å; Cα contacts (8 Å, |Δi|>4): 221; chains: 1; bounding box: 60×41×55 Å